Protein 1T4Y (pdb70)

Organism: Synechococcus elongatus (strain ATCC 33912 / PCC 7942 / FACHB-805) (NCBI:txid1140)

B-factor: mean 1.44, std 2.39, range [0.15, 13.63]

Foldseek 3Di:
DVVPDPDDDDDAWEKEKEAQPDVLSVVVVCLVCVVQVVVVPPHRHDYYYDHCVVPVPVCVVVVNPAPGWMWTVDDPHIDIGHDSCCSVVVNVVVCCRVCVDVVPD

Radius of gyration: 15.04 Å; Cα contacts (8 Å, |Δi|>4): 134; chains: 1; bounding box: 48×30×26 Å

CATH classification: 3.40.30.10

Nearest PDB structures (foldseek):
  1t4z-assembly1_A  TM=9.119E-01  e=1.328E-18  Synechococcus elongatus PCC 7942 = FACHB-805
  5n8y-assembly1_G  TM=8.466E-01  e=1.213E-06  Synechococcus elongatus
  5jyv-assembly1_B  TM=7.427E-01  e=7.117E-07  Thermosynechococcus vestitus BP-1
  6x61-assembly6_L  TM=7.264E-01  e=7.608E-07  Thermosynechococcus vestitus BP-1
  5jwr-assembly1_B  TM=8.060E-01  e=1.868E-05  Thermosynechococcus vestitus BP-1

Sequence (105 aa):
GSSLSPQALAQPLLLQLFVDTRPLSQHIVQRVKNILAAVEATVPISLQVINVADQPQLVEYYRLVVTPALVKIGPGSRQVLSGIDLTDQLANQLPQWLVQQEGIF

Structure (mmCIF, N/CA/C/O backbone):
data_1T4Y
#
_entry.id   1T4Y
#
loop_
_atom_site.group_PDB
_atom_site.id
_atom_site.type_symbol
_atom_site.label_atom_id
_atom_site.label_alt_id
_atom_site.label_comp_id
_atom_site.label_asym_id
_atom_site.label_entity_id
_atom_site.label_seq_id
_atom_site.pdbx_PDB_ins_code
_atom_site.Cartn_x
_atom_site.Cartn_y
_atom_site.Cartn_z
_atom_site.occupancy
_atom_site.B_iso_or_equiv
_atom_site.auth_seq_id
_atom_site.auth_comp_id
_atom_site.auth_asym_id
_atom_site.auth_atom_id
_atom_site.pdbx_PDB_model_num
ATOM 1 N N . GLY A 1 1 ? -32.650 9.517 -2.871 1.00 13.46 1 GLY A N 1
ATOM 2 C CA . GLY A 1 1 ? -32.047 9.124 -1.560 1.00 13.07 1 GLY A CA 1
ATOM 3 C C . GLY A 1 1 ? -30.847 10.023 -1.264 1.00 12.38 1 GLY A C 1
ATOM 4 O O . GLY A 1 1 ? -30.874 11.212 -1.589 1.00 12.28 1 GLY A O 1
ATOM 10 N N . SER A 1 2 ? -29.795 9.462 -0.646 1.00 12.09 2 SER A N 1
ATOM 11 C CA . SER A 1 2 ? -28.601 10.260 -0.330 1.00 11.64 2 SER A CA 1
ATOM 12 C C . SER A 1 2 ? -28.498 11.411 -1.325 1.00 10.84 2 SER A C 1
ATOM 13 O O . SER A 1 2 ? -29.190 11.407 -2.342 1.00 10.86 2 SER A O 1
ATOM 21 N N . SER A 1 3 ? -27.652 12.405 -1.041 1.00 10.34 3 SER A N 1
ATOM 22 C CA . SER A 1 3 ? -27.543 13.528 -1.964 1.00 9.73 3 SER A CA 1
ATOM 23 C C . SER A 1 3 ? -28.491 13.277 -3.130 1.00 9.13 3 SER A C 1
ATOM 24 O O . SER A 1 3 ? -28.335 13.832 -4.221 1.00 9.02 3 SER A O 1
ATOM 32 N N . LEU A 1 4 ? -29.452 12.392 -2.869 1.00 9.03 4 LEU A N 1
ATOM 33 C CA . LEU A 1 4 ? -30.434 11.978 -3.852 1.00 8.78 4 LEU A CA 1
ATOM 34 C C . LEU A 1 4 ? -29.894 10.734 -4.532 1.00 8.12 4 LEU A C 1
ATOM 35 O O . LEU A 1 4 ? -30.584 10.064 -5.301 1.00 8.38 4 LEU A O 1
ATOM 51 N N . SER A 1 5 ? -28.637 10.430 -4.193 1.00 7.49 5 SER A N 1
ATOM 52 C CA . SER A 1 5 ? -27.945 9.257 -4.716 1.00 7.01 5 SER A CA 1
ATOM 53 C C . SER A 1 5 ? -28.085 8.096 -3.728 1.00 6.45 5 SER A C 1
ATOM 54 O O . SER A 1 5 ? -27.892 8.264 -2.519 1.00 6.24 5 SER A O 1
ATOM 62 N N . PRO A 1 6 ? -28.445 6.944 -4.223 1.00 6.53 6 PRO A N 1
ATOM 63 C CA . PRO A 1 6 ? -28.677 5.716 -3.401 1.00 6.37 6 PRO A CA 1
ATOM 64 C C . PRO A 1 6 ? -27.409 4.998 -2.948 1.00 5.91 6 PRO A C 1
ATOM 65 O O . PRO A 1 6 ? -27.343 3.770 -3.030 1.00 5.98 6 PRO A O 1
ATOM 76 N N . GLN A 1 7 ? -26.413 5.717 -2.449 1.00 5.77 7 GLN A N 1
ATOM 77 C CA . GLN A 1 7 ? -25.220 5.016 -2.001 1.00 5.59 7 GLN A CA 1
ATOM 78 C C . GLN A 1 7 ? -23.964 5.862 -1.994 1.00 4.70 7 GLN A C 1
ATOM 79 O O . GLN A 1 7 ? -23.582 6.461 -3.002 1.00 4.85 7 GLN A O 1
ATOM 93 N N . ALA A 1 8 ? -23.271 5.813 -0.868 1.00 4.14 8 ALA A N 1
ATOM 94 C CA . ALA A 1 8 ? -21.995 6.477 -0.740 1.00 3.53 8 ALA A CA 1
ATOM 95 C C . ALA A 1 8 ? -20.962 5.476 -1.223 1.00 2.91 8 ALA A C 1
ATOM 96 O O . ALA A 1 8 ? -20.760 4.433 -0.595 1.00 2.85 8 ALA A O 1
ATOM 103 N N . LEU A 1 9 ? -20.359 5.746 -2.369 1.00 2.61 9 LEU A N 1
ATOM 104 C CA . LEU A 1 9 ? -19.417 4.794 -2.932 1.00 2.14 9 LEU A CA 1
ATOM 105 C C . LEU A 1 9 ? -18.197 4.669 -2.050 1.00 1.68 9 LEU A C 1
ATOM 106 O O . LEU A 1 9 ? -17.736 5.642 -1.454 1.00 1.71 9 LEU A O 1
ATOM 122 N N . ALA A 1 10 ? -17.686 3.454 -1.965 1.00 1.36 10 ALA A N 1
ATOM 123 C CA . ALA A 1 10 ? -16.526 3.193 -1.146 1.00 1.02 10 ALA A CA 1
ATOM 124 C C . ALA A 1 10 ? -15.361 4.039 -1.629 1.00 0.81 10 ALA A C 1
ATOM 125 O O . ALA A 1 10 ? -15.214 4.285 -2.826 1.00 0.97 10 ALA A O 1
ATOM 132 N N . GLN A 1 11 ? -14.540 4.488 -0.696 1.00 0.71 11 GLN A N 1
ATOM 133 C CA . GLN A 1 11 ? -13.403 5.313 -1.053 1.00 0.68 11 GLN A CA 1
ATOM 134 C C . GLN A 1 11 ? -12.297 4.433 -1.597 1.00 0.53 11 GLN A C 1
ATOM 135 O O . GLN A 1 11 ? -11.917 3.438 -0.979 1.00 0.51 11 GLN A O 1
ATOM 149 N N . PRO A 1 12 ? -11.787 4.768 -2.745 1.00 0.51 12 PRO A N 1
ATOM 150 C CA . PRO A 1 12 ? -10.716 3.985 -3.394 1.00 0.41 12 PRO A CA 1
ATOM 151 C C . PRO A 1 12 ? -9.693 3.507 -2.377 1.00 0.35 12 PRO A C 1
ATOM 152 O O . PRO A 1 12 ? -9.404 4.200 -1.402 1.00 0.38 12 PRO A O 1
ATOM 163 N N . LEU A 1 13 ? -9.156 2.315 -2.595 1.00 0.30 13 LEU A N 1
ATOM 164 C CA . LEU A 1 13 ? -8.182 1.769 -1.670 1.00 0.26 13 LEU A CA 1
ATOM 165 C C . LEU A 1 13 ? -6.951 2.662 -1.637 1.00 0.22 13 LEU A C 1
ATOM 166 O O . LEU A 1 13 ? -6.355 2.956 -2.674 1.00 0.22 13 LEU A O 1
ATOM 182 N N . LEU A 1 14 ? -6.585 3.107 -0.442 1.00 0.21 14 LEU A N 1
ATOM 183 C CA . LEU A 1 14 ? -5.439 3.979 -0.292 1.00 0.20 14 LEU A CA 1
ATOM 184 C C . LEU A 1 14 ? -4.178 3.155 -0.094 1.00 0.19 14 LEU A C 1
ATOM 185 O O . LEU A 1 14 ? -3.936 2.605 0.981 1.00 0.19 14 LEU A O 1
ATOM 201 N N . LEU A 1 15 ? -3.382 3.077 -1.149 1.00 0.18 15 LEU A N 1
ATOM 202 C CA . LEU A 1 15 ? -2.144 2.321 -1.110 1.00 0.18 15 LEU A CA 1
ATOM 203 C C . LEU A 1 15 ? -0.972 3.233 -1.445 1.00 0.17 15 LEU A C 1
ATOM 204 O O . LEU A 1 15 ? -1.076 4.094 -2.319 1.00 0.20 15 LEU A O 1
ATOM 220 N N . GLN A 1 16 ? 0.137 3.051 -0.740 1.00 0.17 16 GLN A N 1
ATOM 221 C CA . GLN A 1 16 ? 1.312 3.879 -0.973 1.00 0.19 16 GLN A CA 1
ATOM 222 C C . GLN A 1 16 ? 2.573 3.027 -1.012 1.00 0.17 16 GLN A C 1
ATOM 223 O O . GLN A 1 16 ? 2.563 1.864 -0.607 1.00 0.25 16 GLN A O 1
ATOM 237 N N . LEU A 1 17 ? 3.654 3.614 -1.511 1.00 0.16 17 LEU A N 1
ATOM 238 C CA . LEU A 1 17 ? 4.920 2.901 -1.612 1.00 0.15 17 LEU A CA 1
ATOM 239 C C . LEU A 1 17 ? 6.090 3.849 -1.370 1.00 0.15 17 LEU A C 1
ATOM 240 O O . LEU A 1 17 ? 6.214 4.880 -2.033 1.00 0.17 17 LEU A O 1
ATOM 256 N N . PHE A 1 18 ? 6.949 3.490 -0.422 1.00 0.16 18 PHE A N 1
ATOM 257 C CA . PHE A 1 18 ? 8.110 4.313 -0.106 1.00 0.19 18 PHE A CA 1
ATOM 258 C C . PHE A 1 18 ? 9.322 3.821 -0.888 1.00 0.17 18 PHE A C 1
ATOM 259 O O . PHE A 1 18 ? 9.718 2.662 -0.769 1.00 0.19 18 PHE A O 1
ATOM 276 N N . VAL A 1 19 ? 9.900 4.703 -1.695 1.00 0.16 19 VAL A N 1
ATOM 277 C CA . VAL A 1 19 ? 11.058 4.331 -2.498 1.00 0.16 19 VAL A CA 1
ATOM 278 C C . VAL A 1 19 ? 12.164 5.374 -2.381 1.00 0.19 19 VAL A C 1
ATOM 279 O O . VAL A 1 19 ? 11.927 6.507 -1.958 1.00 0.22 19 VAL A O 1
ATOM 292 N N . ASP A 1 20 ? 13.372 4.977 -2.769 1.00 0.22 20 ASP A N 1
ATOM 293 C CA . ASP A 1 20 ? 14.520 5.874 -2.720 1.00 0.26 20 ASP A CA 1
ATOM 294 C C . ASP A 1 20 ? 14.939 6.266 -4.134 1.00 0.24 20 ASP A C 1
ATOM 295 O O . ASP A 1 20 ? 16.105 6.570 -4.387 1.00 0.31 20 ASP A O 1
ATOM 304 N N . THR A 1 21 ? 13.977 6.254 -5.052 1.00 0.29 21 THR A N 1
ATOM 305 C CA . THR A 1 21 ? 14.248 6.607 -6.442 1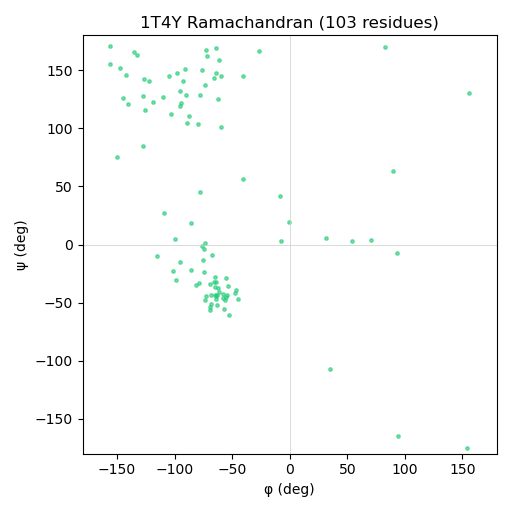.00 0.34 21 THR A CA 1
ATOM 306 C C . THR A 1 21 ? 15.077 5.523 -7.129 1.00 0.29 21 THR A C 1
ATOM 307 O O . THR A 1 21 ? 15.459 5.668 -8.291 1.00 0.34 21 THR A O 1
ATOM 318 N N . ARG A 1 22 ? 15.349 4.438 -6.410 1.00 0.24 22 ARG A N 1
ATOM 319 C CA . ARG A 1 22 ? 16.131 3.340 -6.970 1.00 0.26 22 ARG A CA 1
ATOM 320 C C . ARG A 1 22 ? 15.299 2.542 -7.972 1.00 0.25 22 ARG A C 1
ATOM 321 O O . ARG A 1 22 ? 14.124 2.258 -7.736 1.00 0.22 22 ARG A O 1
ATOM 342 N N . PRO A 1 23 ? 15.890 2.188 -9.082 1.00 0.29 23 PRO A N 1
ATOM 343 C CA . PRO A 1 23 ? 15.210 1.414 -10.157 1.00 0.30 23 PRO A CA 1
ATOM 344 C C . PRO A 1 23 ? 14.432 0.224 -9.604 1.00 0.25 23 PRO A C 1
ATOM 345 O O . PRO A 1 23 ? 13.334 -0.081 -10.068 1.00 0.23 23 PRO A O 1
ATOM 356 N N . LEU A 1 24 ? 15.008 -0.445 -8.611 1.00 0.26 24 LEU A N 1
ATOM 357 C CA . LEU A 1 24 ? 14.355 -1.599 -8.008 1.00 0.24 24 LEU A CA 1
ATOM 358 C C . LEU A 1 24 ? 12.954 -1.221 -7.538 1.00 0.19 24 LEU A C 1
ATOM 359 O O . LEU A 1 24 ? 11.996 -1.963 -7.752 1.00 0.19 24 LEU A O 1
ATOM 375 N N . SER A 1 25 ? 12.840 -0.051 -6.914 1.00 0.19 25 SER A N 1
ATOM 376 C CA . SER A 1 25 ? 11.547 0.424 -6.439 1.00 0.20 25 SER A CA 1
ATOM 377 C C . SER A 1 25 ? 10.631 0.640 -7.634 1.00 0.19 25 SER A C 1
ATOM 378 O O . SER A 1 25 ? 9.487 0.185 -7.645 1.00 0.20 25 SER A O 1
ATOM 386 N N . GLN A 1 26 ? 11.159 1.305 -8.658 1.00 0.20 26 GLN A N 1
ATOM 387 C CA . GLN A 1 26 ? 10.394 1.534 -9.873 1.00 0.22 26 GLN A CA 1
ATOM 388 C C . GLN A 1 26 ? 10.117 0.185 -10.514 1.00 0.21 26 GLN A C 1
ATOM 389 O O . GLN A 1 26 ? 9.115 -0.010 -11.202 1.00 0.22 26 GLN A O 1
ATOM 403 N N . HIS A 1 27 ? 11.022 -0.748 -10.243 1.00 0.19 27 HIS A N 1
ATOM 404 C CA . HIS A 1 27 ? 10.910 -2.108 -10.743 1.00 0.19 27 HIS A CA 1
ATOM 405 C C . HIS A 1 27 ? 9.744 -2.793 -10.041 1.00 0.17 27 HIS A C 1
ATOM 406 O O . HIS A 1 27 ? 8.804 -3.281 -10.675 1.00 0.17 27 HIS A O 1
ATOM 420 N N . ILE A 1 28 ? 9.814 -2.798 -8.715 1.00 0.17 28 ILE A N 1
ATOM 421 C CA . ILE A 1 28 ? 8.770 -3.393 -7.900 1.00 0.18 28 ILE A CA 1
ATOM 422 C C . ILE A 1 28 ? 7.465 -2.632 -8.101 1.00 0.18 28 ILE A C 1
ATOM 423 O O . ILE A 1 28 ? 6.380 -3.209 -8.038 1.00 0.19 28 ILE A O 1
ATOM 439 N N . VAL A 1 29 ? 7.583 -1.331 -8.355 1.00 0.18 29 VAL A N 1
ATOM 440 C CA . VAL A 1 29 ? 6.407 -0.500 -8.579 1.00 0.20 29 VAL A CA 1
ATOM 441 C C . VAL A 1 29 ? 5.583 -1.078 -9.719 1.00 0.21 29 VAL A C 1
ATOM 442 O O . VAL A 1 29 ? 4.368 -1.239 -9.603 1.00 0.23 29 VAL A O 1
ATOM 455 N N . GLN A 1 30 ? 6.258 -1.411 -10.813 1.00 0.20 30 GLN A N 1
ATOM 456 C CA . GLN A 1 30 ? 5.580 -1.997 -11.960 1.00 0.22 30 GLN A CA 1
ATOM 457 C C . GLN A 1 30 ? 4.884 -3.272 -11.525 1.00 0.21 30 GLN A C 1
ATOM 458 O O . GLN A 1 30 ? 3.742 -3.535 -11.902 1.00 0.24 30 GLN A O 1
ATOM 472 N N . ARG A 1 31 ? 5.581 -4.054 -10.708 1.00 0.20 31 ARG A N 1
ATOM 473 C CA . ARG A 1 31 ? 5.017 -5.297 -10.201 1.00 0.21 31 ARG A CA 1
ATOM 474 C C . ARG A 1 31 ? 3.792 -4.988 -9.350 1.00 0.22 31 ARG A C 1
ATOM 475 O O . ARG A 1 31 ? 2.757 -5.643 -9.469 1.00 0.24 31 ARG A O 1
ATOM 496 N N . VAL A 1 32 ? 3.918 -3.972 -8.503 1.00 0.21 32 VAL A N 1
ATOM 497 C CA . VAL A 1 32 ? 2.815 -3.563 -7.646 1.00 0.22 32 VAL A CA 1
ATOM 498 C C . VAL A 1 32 ? 1.652 -3.076 -8.503 1.00 0.23 32 VAL A C 1
ATOM 499 O O . VAL A 1 32 ? 0.517 -3.529 -8.348 1.00 0.26 32 VAL A O 1
ATOM 512 N N . LYS A 1 33 ? 1.950 -2.155 -9.413 1.00 0.23 33 LYS A N 1
ATOM 513 C CA . LYS A 1 33 ? 0.938 -1.610 -10.305 1.00 0.26 33 LYS A CA 1
ATOM 514 C C . LYS A 1 33 ? 0.343 -2.708 -11.182 1.00 0.26 33 LYS A C 1
ATOM 515 O O . LYS A 1 33 ? -0.865 -2.741 -11.421 1.00 0.28 33 LYS A O 1
ATOM 534 N N . ASN A 1 34 ? 1.204 -3.597 -11.668 1.00 0.25 34 ASN A N 1
ATOM 535 C CA . ASN A 1 34 ? 0.767 -4.687 -12.529 1.00 0.27 34 ASN A CA 1
ATOM 536 C C . ASN A 1 34 ? -0.167 -5.637 -11.785 1.00 0.27 34 ASN A C 1
ATOM 537 O O . ASN A 1 34 ? -1.198 -6.050 -12.316 1.00 0.28 34 ASN A O 1
ATOM 548 N N . ILE A 1 35 ? 0.203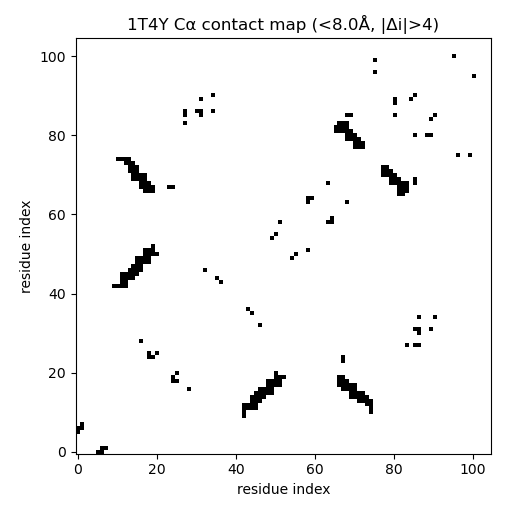 -5.984 -10.559 1.00 0.26 35 ILE A N 1
ATOM 549 C CA . ILE A 1 35 ? -0.607 -6.893 -9.755 1.00 0.27 35 ILE A CA 1
ATOM 550 C C . ILE A 1 35 ? -1.924 -6.238 -9.357 1.00 0.26 35 ILE A C 1
ATOM 551 O O . ILE A 1 35 ? -2.996 -6.813 -9.547 1.00 0.26 35 ILE A O 1
ATOM 567 N N . LEU A 1 36 ? -1.838 -5.033 -8.802 1.00 0.26 36 LEU A N 1
ATOM 568 C CA . LEU A 1 36 ? -3.036 -4.317 -8.383 1.00 0.27 36 LEU A CA 1
ATOM 569 C C . LEU A 1 36 ? -3.973 -4.133 -9.567 1.00 0.28 36 LEU A C 1
ATOM 570 O O . LEU A 1 36 ? -5.175 -4.382 -9.468 1.00 0.30 36 LEU A O 1
ATOM 586 N N . ALA A 1 37 ? -3.411 -3.711 -10.693 1.00 0.30 37 ALA A N 1
ATOM 587 C CA . ALA A 1 37 ? -4.201 -3.513 -11.897 1.00 0.35 37 ALA A CA 1
ATOM 588 C C . ALA A 1 37 ? -4.692 -4.856 -12.414 1.00 0.36 37 ALA A C 1
ATOM 589 O O . ALA A 1 37 ? -5.507 -4.919 -13.335 1.00 0.43 37 ALA A O 1
ATOM 596 N N . ALA A 1 38 ? -4.185 -5.931 -11.818 1.00 0.32 38 ALA A N 1
ATOM 597 C CA . ALA A 1 38 ? -4.578 -7.268 -12.236 1.00 0.36 38 ALA A CA 1
ATOM 598 C C . ALA A 1 38 ? -5.852 -7.707 -11.519 1.00 0.36 38 ALA A C 1
ATOM 599 O O . ALA A 1 38 ? -6.564 -8.593 -11.990 1.00 0.56 38 ALA A O 1
ATOM 606 N N . VAL A 1 39 ? -6.134 -7.081 -10.380 1.00 0.44 39 VAL A N 1
ATOM 607 C CA . VAL A 1 39 ? -7.327 -7.422 -9.612 1.00 0.51 39 VAL A CA 1
ATOM 608 C C . VAL A 1 39 ? -8.485 -6.490 -9.958 1.00 0.47 39 VAL A C 1
ATOM 609 O O . VAL A 1 39 ? -9.637 -6.771 -9.629 1.00 0.60 39 VAL A O 1
ATOM 622 N N . GLU A 1 40 ? -8.175 -5.383 -10.622 1.00 0.64 40 GLU A N 1
ATOM 623 C CA . GLU A 1 40 ? -9.204 -4.421 -11.000 1.00 0.94 40 GLU A CA 1
ATOM 624 C C . GLU A 1 40 ? -10.290 -4.355 -9.930 1.00 0.73 40 GLU A C 1
ATOM 625 O O . GLU A 1 40 ? -10.075 -3.812 -8.846 1.00 0.83 40 GLU A O 1
ATOM 637 N N . ALA A 1 41 ? -11.456 -4.916 -10.240 1.00 0.66 41 ALA A N 1
ATOM 638 C CA . ALA A 1 41 ? -12.568 -4.919 -9.295 1.00 0.53 41 ALA A CA 1
ATOM 639 C C . ALA A 1 41 ? -13.331 -3.600 -9.357 1.00 0.55 41 ALA A C 1
ATOM 640 O O . ALA A 1 41 ? -12.884 -2.641 -9.985 1.00 0.87 41 ALA A O 1
ATOM 647 N N . THR A 1 42 ? -14.487 -3.559 -8.699 1.00 0.50 42 THR A N 1
ATOM 648 C CA . THR A 1 42 ? -15.304 -2.351 -8.685 1.00 0.56 42 THR A CA 1
ATOM 649 C C . THR A 1 42 ? -14.712 -1.319 -7.732 1.00 0.54 42 THR A C 1
ATOM 650 O O . THR A 1 42 ? -15.239 -0.216 -7.588 1.00 0.64 42 THR A O 1
ATOM 661 N N . VAL A 1 43 ? -13.614 -1.687 -7.081 1.00 0.44 43 VAL A N 1
ATOM 662 C CA . VAL A 1 43 ? -12.956 -0.797 -6.144 1.00 0.44 43 VAL A CA 1
ATOM 663 C C . VAL A 1 43 ? -11.475 -0.663 -6.485 1.00 0.38 43 VAL A C 1
ATOM 664 O O . VAL A 1 43 ? -10.632 -1.363 -5.924 1.00 0.41 43 VAL A O 1
ATOM 677 N N . PRO A 1 44 ? -11.153 0.219 -7.391 1.00 0.37 44 PRO A N 1
ATOM 678 C CA . PRO A 1 44 ? -9.747 0.448 -7.815 1.00 0.37 44 PRO A CA 1
ATOM 679 C C . PRO A 1 44 ? -8.890 0.994 -6.677 1.00 0.31 44 PRO A C 1
ATOM 680 O O . PRO A 1 44 ? -9.379 1.720 -5.811 1.00 0.31 44 PRO A O 1
ATOM 691 N N . ILE A 1 45 ? -7.610 0.636 -6.683 1.00 0.28 45 ILE A N 1
ATOM 692 C CA . ILE A 1 45 ? -6.693 1.092 -5.644 1.00 0.24 45 ILE A CA 1
ATOM 693 C C . ILE A 1 45 ? -5.887 2.294 -6.125 1.00 0.26 45 ILE A C 1
ATOM 694 O O . ILE A 1 45 ? -5.567 2.408 -7.308 1.00 0.30 45 ILE A O 1
ATOM 710 N N . SER A 1 46 ? -5.555 3.182 -5.195 1.00 0.27 46 SER A N 1
ATOM 711 C CA . SER A 1 46 ? -4.774 4.366 -5.527 1.00 0.31 46 SER A CA 1
ATOM 712 C C . SER A 1 46 ? -3.331 4.182 -5.073 1.00 0.29 46 SER A C 1
ATOM 713 O O . SER A 1 46 ? -3.049 4.125 -3.876 1.00 0.31 46 SER A O 1
ATOM 721 N N . LEU A 1 47 ? -2.421 4.078 -6.035 1.00 0.30 47 LEU A N 1
ATOM 722 C CA . LEU A 1 47 ? -1.011 3.886 -5.717 1.00 0.29 47 LEU A CA 1
ATOM 723 C C . LEU A 1 47 ? -0.275 5.220 -5.702 1.00 0.30 47 LEU A C 1
ATOM 724 O O . LEU A 1 47 ? -0.210 5.918 -6.713 1.00 0.36 47 LEU A O 1
ATOM 740 N N . GLN A 1 48 ? 0.281 5.563 -4.547 1.00 0.27 48 GLN A N 1
ATOM 741 C CA . GLN A 1 48 ? 1.015 6.809 -4.401 1.00 0.30 48 GLN A CA 1
ATOM 742 C C . GLN A 1 48 ? 2.398 6.533 -3.823 1.00 0.28 48 GLN A C 1
ATOM 743 O O . GLN A 1 48 ? 2.529 5.866 -2.797 1.00 0.33 48 GLN A O 1
ATOM 757 N N . VAL A 1 49 ? 3.429 7.037 -4.493 1.00 0.24 49 VAL A N 1
ATOM 758 C CA . VAL A 1 49 ? 4.796 6.821 -4.035 1.00 0.21 49 VAL A CA 1
ATOM 759 C C . VAL A 1 49 ? 5.266 7.961 -3.146 1.00 0.21 49 VAL A C 1
ATOM 760 O O . VAL A 1 49 ? 4.980 9.130 -3.406 1.00 0.25 49 VAL A O 1
ATOM 773 N N . ILE A 1 50 ? 6.007 7.607 -2.106 1.00 0.21 50 ILE A N 1
ATOM 774 C CA . ILE A 1 50 ? 6.542 8.595 -1.186 1.00 0.24 50 ILE A CA 1
ATOM 775 C C . ILE A 1 50 ? 8.062 8.524 -1.202 1.00 0.21 50 ILE A C 1
ATOM 776 O O . ILE A 1 50 ? 8.645 7.471 -0.944 1.00 0.21 50 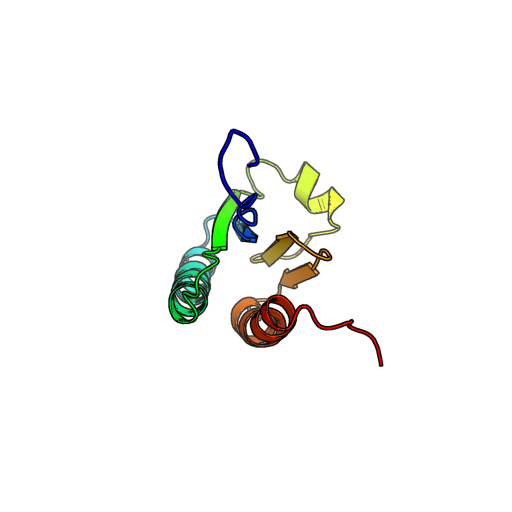ILE A O 1
ATOM 792 N N . ASN A 1 51 ? 8.701 9.641 -1.520 1.00 0.21 51 ASN A N 1
ATOM 793 C CA . ASN A 1 51 ? 10.154 9.676 -1.582 1.00 0.21 51 ASN A CA 1
ATOM 794 C C . ASN A 1 51 ? 10.741 9.808 -0.181 1.00 0.22 51 ASN A C 1
ATOM 795 O O . ASN A 1 51 ? 10.718 10.885 0.414 1.00 0.28 51 ASN A O 1
ATOM 806 N N . VAL A 1 52 ? 11.262 8.702 0.342 1.00 0.20 52 VAL A N 1
ATOM 807 C CA . VAL A 1 52 ? 11.848 8.702 1.678 1.00 0.24 52 VAL A CA 1
ATOM 808 C C . VAL A 1 52 ? 12.933 9.768 1.796 1.00 0.31 52 VAL A C 1
ATOM 809 O O . VAL A 1 52 ? 13.176 10.301 2.878 1.00 0.38 52 VAL A O 1
ATOM 822 N N . ALA A 1 53 ? 13.581 10.074 0.678 1.00 0.36 53 ALA A N 1
ATOM 823 C CA . ALA A 1 53 ? 14.636 11.078 0.672 1.00 0.47 53 ALA A CA 1
ATOM 824 C C . ALA A 1 53 ? 14.037 12.475 0.758 1.00 0.51 53 ALA A C 1
ATOM 825 O O . ALA A 1 53 ? 14.746 13.451 1.004 1.00 0.62 53 ALA A O 1
ATOM 832 N N . ASP A 1 54 ? 12.729 12.564 0.547 1.00 0.50 54 ASP A N 1
ATOM 833 C CA . ASP A 1 54 ? 12.050 13.849 0.597 1.00 0.60 54 ASP A CA 1
ATOM 834 C C . ASP A 1 54 ? 11.364 14.054 1.945 1.00 0.55 54 ASP A C 1
ATOM 835 O O . ASP A 1 54 ? 11.221 15.185 2.411 1.00 0.61 54 ASP A O 1
ATOM 844 N N . GLN A 1 55 ? 10.935 12.959 2.565 1.00 0.50 55 GLN A N 1
ATOM 845 C CA . GLN A 1 55 ? 10.259 13.047 3.854 1.00 0.48 55 GLN A CA 1
ATOM 846 C C . GLN A 1 55 ? 10.513 11.799 4.694 1.00 0.41 55 GLN A C 1
ATOM 847 O O . GLN A 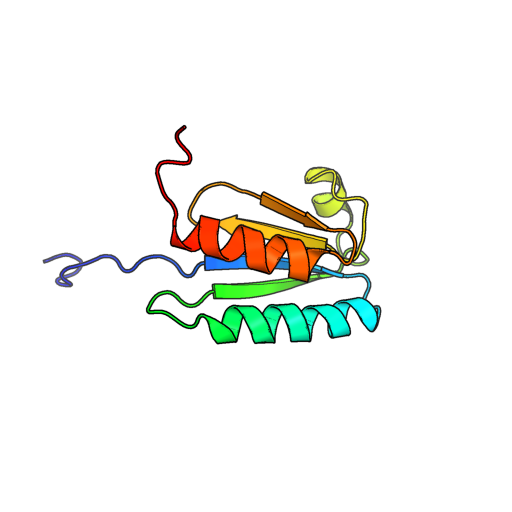1 55 ? 9.641 10.942 4.838 1.00 0.47 55 GLN A O 1
ATOM 861 N N . PRO A 1 56 ? 11.687 11.695 5.252 1.00 0.33 56 PRO A N 1
ATOM 862 C CA . PRO A 1 56 ? 12.085 10.547 6.111 1.00 0.32 56 PRO A CA 1
ATOM 863 C C . PRO A 1 56 ? 11.439 10.616 7.489 1.00 0.35 56 PRO A C 1
ATOM 864 O O . PRO A 1 56 ? 11.614 9.723 8.320 1.00 0.37 56 PRO A O 1
ATOM 875 N N . GLN A 1 57 ? 10.709 11.695 7.727 1.00 0.37 57 GLN A N 1
ATOM 876 C CA . GLN A 1 57 ? 10.054 11.900 9.013 1.00 0.43 57 GLN A CA 1
ATOM 877 C C . GLN A 1 57 ? 8.859 10.965 9.177 1.00 0.42 57 GLN A C 1
ATOM 878 O O . GLN A 1 57 ? 8.688 10.356 10.234 1.00 0.43 57 GLN A O 1
ATOM 892 N N . LEU A 1 58 ? 8.039 10.837 8.138 1.00 0.41 58 LEU A N 1
ATOM 893 C CA . LEU A 1 58 ? 6.887 9.956 8.215 1.00 0.41 58 LEU A CA 1
ATOM 894 C C . LEU A 1 58 ? 7.342 8.504 8.129 1.00 0.36 58 LEU A C 1
ATOM 895 O O . LEU A 1 58 ? 6.661 7.598 8.610 1.00 0.39 58 LEU A O 1
ATOM 911 N N . VAL A 1 59 ? 8.514 8.294 7.529 1.00 0.31 59 VAL A N 1
ATOM 912 C CA . VAL A 1 59 ? 9.068 6.951 7.404 1.00 0.28 59 VAL A CA 1
ATOM 913 C C . VAL A 1 59 ? 9.393 6.410 8.788 1.00 0.30 59 VAL A C 1
ATOM 914 O O . VAL A 1 59 ? 9.090 5.259 9.105 1.00 0.34 59 VAL A O 1
ATOM 927 N N . GLU A 1 60 ? 9.992 7.260 9.617 1.00 0.31 60 GLU A N 1
ATOM 928 C CA . GLU A 1 60 ? 10.331 6.867 10.976 1.00 0.38 60 GLU A CA 1
ATOM 929 C C . GLU A 1 60 ? 9.051 6.702 11.785 1.00 0.44 60 GLU A C 1
ATOM 930 O O . GLU A 1 60 ? 8.959 5.836 12.654 1.00 0.51 60 GLU A O 1
ATOM 942 N N . TYR A 1 61 ? 8.057 7.532 11.474 1.00 0.45 61 TYR A N 1
ATOM 943 C CA . TYR A 1 61 ? 6.775 7.459 12.161 1.00 0.55 61 TYR A CA 1
ATOM 944 C C . TYR A 1 61 ? 6.220 6.047 12.047 1.00 0.60 61 TYR A C 1
ATOM 945 O O . TYR A 1 61 ? 5.769 5.460 13.030 1.00 0.71 61 TYR A O 1
ATOM 963 N N . TYR A 1 62 ? 6.285 5.501 10.838 1.00 0.55 62 TYR A N 1
ATOM 964 C CA . TYR A 1 62 ? 5.819 4.150 10.589 1.00 0.61 62 TYR A CA 1
ATOM 965 C C . TYR A 1 62 ? 6.936 3.169 10.905 1.00 0.63 62 TYR A C 1
ATOM 966 O O . TYR A 1 62 ? 6.923 2.027 10.446 1.00 0.67 62 TYR A O 1
ATOM 984 N N . ARG A 1 63 ? 7.919 3.631 11.672 1.00 0.63 63 ARG A N 1
ATOM 985 C CA . ARG A 1 63 ? 9.050 2.789 12.012 1.00 0.69 63 ARG A CA 1
ATOM 986 C C . ARG A 1 63 ? 9.661 2.257 10.727 1.00 0.62 63 ARG A C 1
ATOM 987 O O . ARG A 1 63 ? 10.606 1.467 10.739 1.00 0.66 63 ARG A O 1
ATOM 1008 N N . LEU A 1 64 ? 9.097 2.717 9.616 1.00 0.52 64 LEU A N 1
ATOM 1009 C CA . LEU A 1 64 ? 9.551 2.323 8.292 1.00 0.45 64 LEU A CA 1
ATOM 1010 C C . LEU A 1 64 ? 11.012 2.714 8.091 1.00 0.49 64 LEU A C 1
ATOM 1011 O O . LEU A 1 64 ? 11.321 3.876 7.827 1.00 0.85 64 LEU A O 1
ATOM 1027 N N . VAL A 1 65 ? 11.908 1.743 8.227 1.00 0.36 65 VAL A N 1
ATOM 1028 C CA . VAL A 1 65 ? 13.333 2.010 8.067 1.00 0.38 65 VAL A CA 1
ATOM 1029 C C . VAL A 1 65 ? 13.908 1.263 6.865 1.00 0.32 65 VAL A C 1
ATOM 1030 O O . VAL A 1 65 ? 15.053 1.494 6.478 1.00 0.37 65 VAL A O 1
ATOM 1043 N N . VAL A 1 66 ? 13.123 0.359 6.283 1.00 0.26 66 VAL A N 1
ATOM 1044 C CA . VAL A 1 66 ? 13.597 -0.410 5.142 1.00 0.23 66 VAL A CA 1
ATOM 1045 C C . VAL A 1 66 ? 12.972 0.077 3.838 1.00 0.19 66 VAL A C 1
ATOM 1046 O O . VAL A 1 66 ? 11.809 0.480 3.803 1.00 0.20 66 VAL A O 1
ATOM 1059 N N . THR A 1 67 ? 13.756 0.018 2.766 1.00 0.19 67 THR A N 1
ATOM 1060 C CA . THR A 1 67 ? 13.283 0.436 1.452 1.00 0.17 67 THR A CA 1
ATOM 1061 C C . THR A 1 67 ? 13.840 -0.496 0.379 1.00 0.20 67 THR A C 1
ATOM 1062 O O . THR A 1 67 ? 14.955 -1.002 0.500 1.00 0.24 67 THR A O 1
ATOM 1073 N N . PRO A 1 68 ? 13.078 -0.740 -0.650 1.00 0.21 68 PRO A N 1
ATOM 1074 C CA . PRO A 1 68 ? 11.729 -0.138 -0.812 1.00 0.18 68 PRO A CA 1
ATOM 1075 C C . PRO A 1 68 ? 10.714 -0.755 0.141 1.00 0.17 68 PRO A C 1
ATOM 1076 O O . PRO A 1 68 ? 10.971 -1.790 0.756 1.00 0.18 68 PRO A O 1
ATOM 1087 N N . ALA A 1 69 ? 9.558 -0.113 0.256 1.00 0.18 69 ALA A N 1
ATOM 1088 C CA . ALA A 1 69 ? 8.510 -0.608 1.134 1.00 0.18 69 ALA A CA 1
ATOM 1089 C C . ALA A 1 69 ? 7.143 -0.106 0.676 1.00 0.19 69 ALA A C 1
ATOM 1090 O O . ALA A 1 69 ? 7.037 0.934 0.026 1.00 0.25 69 ALA A O 1
ATOM 1097 N N . LEU A 1 70 ? 6.103 -0.847 1.033 1.00 0.18 70 LEU A N 1
ATOM 1098 C CA . LEU A 1 70 ? 4.740 -0.475 0.675 1.00 0.18 70 LEU A CA 1
ATOM 1099 C C . LEU A 1 70 ? 3.879 -0.451 1.932 1.00 0.19 70 LEU A C 1
ATOM 1100 O O . LEU A 1 70 ? 4.062 -1.273 2.829 1.00 0.23 70 LEU A O 1
ATOM 1116 N N . VAL A 1 71 ? 2.955 0.501 2.009 1.00 0.18 71 VAL A N 1
ATOM 1117 C CA . VAL A 1 71 ? 2.106 0.608 3.188 1.00 0.21 71 VAL A CA 1
ATOM 1118 C C . VAL A 1 71 ? 0.669 0.964 2.823 1.00 0.20 71 VAL A C 1
ATOM 1119 O O . VAL A 1 71 ? 0.405 2.009 2.228 1.00 0.20 71 VAL A O 1
ATOM 1132 N N . LYS A 1 72 ? -0.258 0.094 3.212 1.00 0.21 72 LYS A N 1
ATOM 1133 C CA . LYS A 1 72 ? -1.673 0.326 2.956 1.00 0.21 72 LYS A CA 1
ATOM 1134 C C . LYS A 1 72 ? -2.277 1.090 4.129 1.00 0.22 72 LYS A C 1
ATOM 1135 O O . LYS A 1 72 ? -2.096 0.708 5.284 1.00 0.25 72 LYS A O 1
ATOM 1154 N N . ILE A 1 73 ? -2.973 2.180 3.833 1.00 0.23 73 ILE A N 1
ATOM 1155 C CA . ILE A 1 73 ? -3.568 2.991 4.890 1.00 0.26 73 ILE A CA 1
ATOM 1156 C C . ILE A 1 73 ? -5.060 2.711 5.033 1.00 0.30 73 ILE A C 1
ATOM 1157 O O . ILE A 1 73 ? -5.641 2.951 6.091 1.00 0.34 73 ILE A O 1
ATOM 1173 N N . GLY A 1 74 ? -5.679 2.201 3.975 1.00 0.30 74 GLY A N 1
ATOM 1174 C CA . GLY A 1 74 ? -7.104 1.899 4.029 1.00 0.35 74 GLY A CA 1
ATOM 1175 C C . GLY A 1 74 ? -7.745 1.954 2.647 1.00 0.37 74 GLY A C 1
ATOM 1176 O O . GLY A 1 74 ? -7.066 2.122 1.634 1.00 0.37 74 GLY A O 1
ATOM 1180 N N . PRO A 1 75 ? -9.040 1.804 2.605 1.00 0.46 75 PRO A N 1
ATOM 1181 C CA . PRO A 1 75 ? -9.850 1.603 3.835 1.00 0.52 75 PRO A CA 1
ATOM 1182 C C . PRO A 1 75 ? -9.499 0.293 4.537 1.00 0.55 75 PRO A C 1
ATOM 1183 O O . PRO A 1 75 ? -8.782 -0.544 3.987 1.00 1.16 75 PRO A O 1
ATOM 1194 N N . GLY A 1 76 ? -10.000 0.129 5.756 1.00 0.73 76 GLY A N 1
ATOM 1195 C CA . GLY A 1 76 ? -9.723 -1.077 6.528 1.00 0.73 76 GLY A CA 1
ATOM 1196 C C . GLY A 1 76 ? -8.523 -0.864 7.444 1.00 0.63 76 GLY A C 1
ATOM 1197 O O . GLY A 1 76 ? -8.103 0.270 7.675 1.00 0.64 76 GLY A O 1
ATOM 1201 N N . SER A 1 77 ? -7.972 -1.957 7.963 1.00 0.60 77 SER A N 1
ATOM 1202 C CA . SER A 1 77 ? -6.818 -1.866 8.851 1.00 0.53 77 SER A CA 1
ATOM 1203 C C . SER A 1 77 ? -5.566 -1.476 8.076 1.00 0.43 77 SER A C 1
ATOM 1204 O O . SER A 1 77 ? -5.514 -1.598 6.852 1.00 0.46 77 SER A O 1
ATOM 1212 N N . ARG A 1 78 ? -4.558 -1.008 8.802 1.00 0.38 78 ARG A N 1
ATOM 1213 C CA . ARG A 1 78 ? -3.302 -0.602 8.182 1.00 0.31 78 ARG A CA 1
ATOM 1214 C C . ARG A 1 78 ? -2.325 -1.772 8.140 1.00 0.29 78 ARG A C 1
ATOM 1215 O O . ARG A 1 78 ? -2.364 -2.657 8.994 1.00 0.36 78 ARG A O 1
ATOM 1236 N N . GLN A 1 79 ? -1.448 -1.768 7.143 1.00 0.26 79 GLN A N 1
ATOM 1237 C CA . GLN A 1 79 ? -0.462 -2.831 7.001 1.00 0.28 79 GLN A CA 1
ATOM 1238 C C . GLN A 1 79 ? 0.821 -2.280 6.388 1.00 0.25 79 GLN A C 1
ATOM 1239 O O . GLN A 1 79 ? 0.790 -1.296 5.648 1.00 0.26 79 GLN A O 1
ATOM 1253 N N . VAL A 1 80 ? 1.947 -2.910 6.704 1.00 0.26 80 VAL A N 1
ATOM 1254 C CA . VAL A 1 80 ? 3.230 -2.458 6.179 1.00 0.25 80 VAL A CA 1
ATOM 1255 C C . VAL A 1 80 ? 3.967 -3.593 5.478 1.00 0.24 80 VAL A C 1
ATOM 1256 O O . VAL A 1 80 ? 4.360 -4.577 6.105 1.00 0.26 80 VAL A O 1
ATOM 1269 N N . LEU A 1 81 ? 4.161 -3.439 4.173 1.00 0.22 81 LEU A N 1
ATOM 1270 C CA . LEU A 1 81 ? 4.865 -4.443 3.385 1.00 0.21 81 LEU A CA 1
ATOM 1271 C C . LEU A 1 81 ? 6.220 -3.903 2.950 1.00 0.21 81 LEU A C 1
ATOM 1272 O O . LEU A 1 81 ? 6.302 -2.826 2.368 1.00 0.23 81 LEU A O 1
ATOM 1288 N N . SER A 1 82 ? 7.281 -4.645 3.231 1.00 0.20 82 SER A N 1
ATOM 1289 C CA . SER A 1 82 ? 8.614 -4.199 2.849 1.00 0.21 82 SER A CA 1
ATOM 1290 C C . SER A 1 82 ? 9.566 -5.375 2.713 1.00 0.21 82 SER A C 1
ATOM 1291 O O . SER A 1 82 ? 9.241 -6.505 3.078 1.00 0.23 82 SER A O 1
ATOM 1299 N N . GLY A 1 83 ? 10.748 -5.091 2.189 1.00 0.20 83 GLY A N 1
ATOM 1300 C CA . GLY A 1 83 ? 11.761 -6.122 2.006 1.00 0.22 83 GLY A CA 1
ATOM 1301 C C . GLY A 1 83 ? 11.622 -6.791 0.642 1.00 0.21 83 GLY A C 1
ATOM 1302 O O . GLY A 1 83 ? 11.358 -7.990 0.549 1.00 0.24 83 GLY A O 1
ATOM 1306 N N . ILE A 1 84 ? 11.806 -6.006 -0.410 1.00 0.23 84 ILE A N 1
ATOM 1307 C CA . ILE A 1 84 ? 11.707 -6.519 -1.773 1.00 0.27 84 ILE A CA 1
ATOM 1308 C C . ILE A 1 84 ? 10.689 -7.654 -1.866 1.00 0.26 84 ILE A C 1
ATOM 1309 O O . ILE A 1 8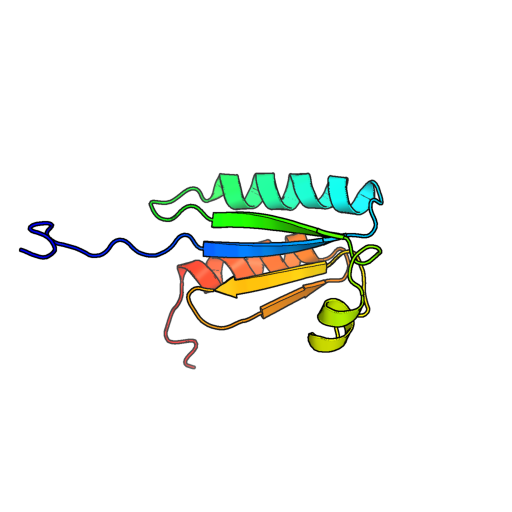4 ? 10.542 -8.281 -2.915 1.00 0.30 84 ILE A O 1
ATOM 1325 N N . ASP A 1 85 ? 9.986 -7.914 -0.769 1.00 0.23 85 ASP A N 1
ATOM 1326 C CA . ASP A 1 85 ? 8.984 -8.977 -0.753 1.00 0.25 85 ASP A CA 1
ATOM 1327 C C . ASP A 1 85 ? 7.586 -8.393 -0.933 1.00 0.24 85 ASP A C 1
ATOM 1328 O O . ASP A 1 85 ? 6.587 -9.108 -0.861 1.00 0.26 85 ASP A O 1
ATOM 1337 N N . LEU A 1 86 ? 7.530 -7.087 -1.163 1.00 0.23 86 LEU A N 1
ATOM 1338 C CA . LEU A 1 86 ? 6.261 -6.396 -1.350 1.00 0.24 86 LEU A CA 1
ATOM 1339 C C . LEU A 1 86 ? 5.329 -7.173 -2.277 1.00 0.25 86 LEU A C 1
ATOM 1340 O O . LEU A 1 86 ? 4.144 -7.330 -1.984 1.00 0.24 86 LEU A O 1
ATOM 1356 N N . THR A 1 87 ? 5.861 -7.640 -3.402 1.00 0.27 87 THR A N 1
ATOM 1357 C CA . THR A 1 87 ? 5.049 -8.377 -4.366 1.00 0.30 87 THR A CA 1
ATOM 1358 C C . THR A 1 87 ? 4.552 -9.691 -3.778 1.00 0.27 87 THR A C 1
ATOM 1359 O O . THR A 1 87 ? 3.429 -10.114 -4.052 1.00 0.28 87 THR A O 1
ATOM 1370 N N . ASP A 1 88 ? 5.379 -10.330 -2.963 1.00 0.26 88 ASP A N 1
ATOM 1371 C CA . ASP A 1 88 ? 4.986 -11.584 -2.346 1.00 0.26 88 ASP A CA 1
ATOM 1372 C C . A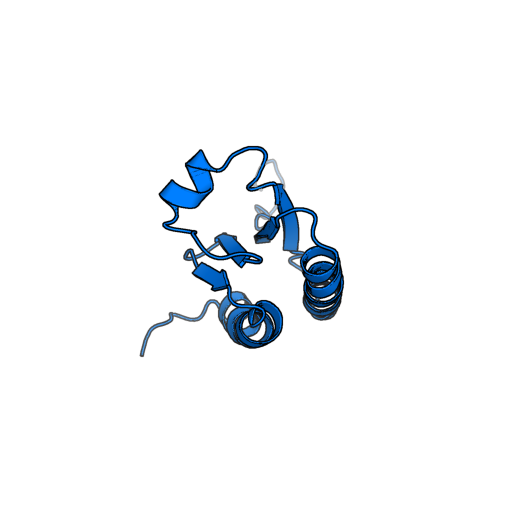SP A 1 88 ? 3.975 -11.305 -1.244 1.00 0.23 88 ASP A C 1
ATOM 1373 O O . ASP A 1 88 ? 2.923 -11.941 -1.170 1.00 0.25 88 ASP A O 1
ATOM 1382 N N . GLN A 1 89 ? 4.297 -10.331 -0.401 1.00 0.21 89 GLN A N 1
ATOM 1383 C CA . GLN A 1 89 ? 3.408 -9.949 0.684 1.00 0.22 89 GLN A CA 1
ATOM 1384 C C . GLN A 1 89 ? 2.149 -9.293 0.125 1.00 0.21 89 GLN A C 1
ATOM 1385 O O . GLN A 1 89 ? 1.038 -9.584 0.569 1.00 0.23 89 GLN A O 1
ATOM 1399 N N . LEU A 1 90 ? 2.329 -8.405 -0.853 1.00 0.22 90 LEU A N 1
ATOM 1400 C CA . LEU A 1 90 ? 1.196 -7.718 -1.461 1.00 0.24 90 LEU A CA 1
ATOM 1401 C C . LEU A 1 90 ? 0.199 -8.724 -2.025 1.00 0.24 90 LEU A C 1
ATOM 1402 O O . LEU A 1 90 ? -0.981 -8.702 -1.678 1.00 0.25 90 LEU A O 1
ATOM 1418 N N . ALA A 1 91 ? 0.680 -9.603 -2.896 1.00 0.25 91 ALA A N 1
ATOM 1419 C CA . ALA A 1 91 ? -0.181 -10.613 -3.501 1.00 0.29 91 ALA A CA 1
ATOM 1420 C C . ALA A 1 91 ? -0.915 -11.403 -2.423 1.00 0.29 91 ALA A C 1
ATOM 1421 O O . ALA A 1 91 ? -2.070 -11.788 -2.600 1.00 0.30 91 ALA A O 1
ATOM 1428 N N . ASN A 1 92 ? -0.235 -11.639 -1.307 1.00 0.30 92 ASN A N 1
ATOM 1429 C CA . ASN A 1 92 ? -0.827 -12.383 -0.205 1.00 0.32 92 ASN A CA 1
ATOM 1430 C C . ASN A 1 92 ? -1.708 -11.474 0.643 1.00 0.29 92 ASN A C 1
ATOM 1431 O O . ASN A 1 92 ? -2.731 -11.903 1.177 1.00 0.29 92 ASN A O 1
ATOM 1442 N N . GLN A 1 93 ? -1.297 -10.218 0.768 1.00 0.28 93 GLN A N 1
ATOM 1443 C CA . GLN A 1 93 ? -2.046 -9.254 1.558 1.00 0.29 93 GLN A CA 1
ATOM 1444 C C . GLN A 1 93 ? -3.245 -8.727 0.776 1.00 0.26 93 GLN A C 1
ATOM 1445 O O . GLN A 1 93 ? -4.290 -8.426 1.355 1.00 0.28 93 GLN A O 1
ATOM 1459 N N . LEU A 1 94 ? -3.092 -8.616 -0.539 1.00 0.26 94 LEU A N 1
ATOM 1460 C CA . LEU A 1 94 ? -4.175 -8.124 -1.381 1.00 0.28 94 LEU A CA 1
ATOM 1461 C C . LEU A 1 94 ? -5.448 -8.921 -1.120 1.00 0.27 94 LEU A C 1
ATOM 1462 O O . LEU A 1 94 ? -6.462 -8.369 -0.693 1.00 0.30 94 LEU A O 1
ATOM 1478 N N . PRO A 1 95 ? -5.403 -10.205 -1.355 1.00 0.27 95 PRO A N 1
ATOM 1479 C CA . PRO A 1 95 ? -6.565 -11.103 -1.133 1.00 0.30 95 PRO A CA 1
ATOM 1480 C C . PRO A 1 95 ? -7.204 -10.854 0.228 1.00 0.29 95 PRO A C 1
ATOM 1481 O O . PRO A 1 95 ? -8.427 -10.822 0.358 1.00 0.33 95 PRO A O 1
ATOM 1492 N N . GLN A 1 96 ? -6.360 -10.669 1.239 1.00 0.28 96 GLN A N 1
ATOM 1493 C CA . GLN A 1 96 ? -6.845 -10.413 2.588 1.00 0.34 96 GLN A CA 1
ATOM 1494 C C . GLN A 1 96 ? -7.567 -9.073 2.636 1.00 0.34 96 GLN A C 1
ATOM 1495 O O . GLN A 1 96 ? -8.518 -8.894 3.396 1.00 0.41 96 GLN A O 1
ATOM 1509 N N . TRP A 1 97 ? -7.114 -8.137 1.806 1.00 0.32 97 TRP A N 1
ATOM 1510 C CA . TRP A 1 97 ? -7.731 -6.819 1.750 1.00 0.39 97 TRP A CA 1
ATOM 1511 C C . TRP A 1 97 ? -9.124 -6.937 1.147 1.00 0.43 97 TRP A C 1
ATOM 1512 O O . TRP A 1 97 ? -10.112 -6.512 1.750 1.00 0.54 97 TRP A O 1
ATOM 1533 N N . LEU A 1 98 ? -9.202 -7.544 -0.033 1.00 0.41 98 LEU A N 1
ATOM 1534 C CA . LEU A 1 98 ? -10.481 -7.743 -0.690 1.00 0.48 98 L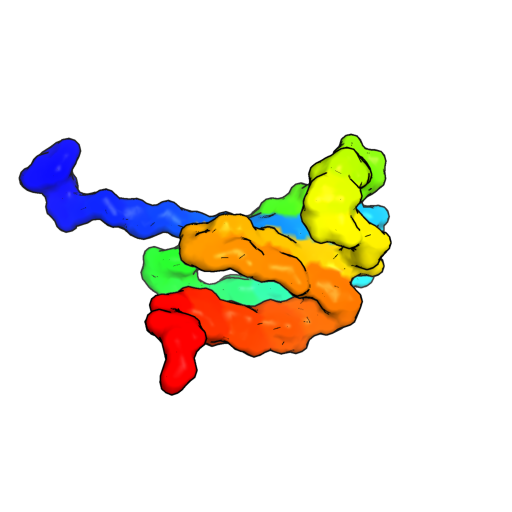EU A CA 1
ATOM 1535 C C . LEU A 1 98 ? -11.354 -8.639 0.176 1.00 0.52 98 LEU A C 1
ATOM 1536 O O . LEU A 1 98 ? -12.565 -8.439 0.284 1.00 0.62 98 LEU A O 1
ATOM 1552 N N . VAL A 1 99 ? -10.715 -9.624 0.802 1.00 0.52 99 VAL A N 1
ATOM 1553 C CA . VAL A 1 99 ? -11.418 -10.552 1.675 1.00 0.62 99 VA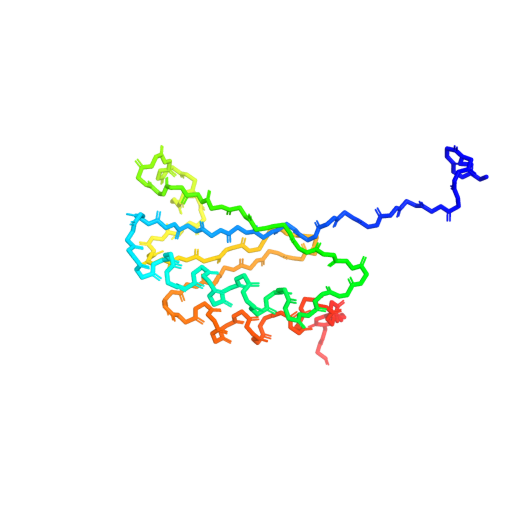L A CA 1
ATOM 1554 C C . VAL A 1 99 ? -11.773 -9.860 2.984 1.00 0.75 99 VAL A C 1
ATOM 1555 O O . VAL A 1 99 ? -12.360 -10.462 3.883 1.00 1.06 99 VAL A O 1
ATOM 1568 N N . GLN A 1 100 ? -11.412 -8.582 3.076 1.00 0.82 100 GLN A N 1
ATOM 1569 C CA . GLN A 1 100 ? -11.696 -7.801 4.272 1.00 1.01 100 GLN A CA 1
ATOM 1570 C C . GLN A 1 100 ? -12.606 -8.585 5.208 1.00 1.56 100 GLN A C 1
ATOM 1571 O O . GLN A 1 100 ? -13.543 -8.031 5.785 1.00 2.01 100 GLN A O 1
ATOM 1585 N N . GLN A 1 101 ? -12.335 -9.878 5.343 1.00 2.00 101 GLN A N 1
ATOM 1586 C CA . GLN A 1 101 ? -13.149 -10.732 6.199 1.00 2.63 101 GLN A CA 1
ATOM 1587 C C . GLN A 1 101 ? -12.825 -10.508 7.669 1.00 2.99 101 GLN A C 1
ATOM 1588 O O . GLN A 1 101 ? -11.698 -10.166 8.028 1.00 3.63 101 GLN A O 1
ATOM 1602 N N . GLU A 1 102 ? -13.824 -10.717 8.513 1.00 3.21 102 GLU A N 1
ATOM 1603 C CA . GLU A 1 102 ? -13.644 -10.551 9.944 1.00 4.04 102 GLU A CA 1
ATOM 1604 C C . GLU A 1 102 ? -12.290 -11.102 10.376 1.00 4.54 102 GLU A C 1
ATOM 1605 O O . GLU A 1 102 ? -12.214 -11.972 11.245 1.00 4.94 102 GLU A O 1
ATOM 1617 N N . GLY A 1 103 ? -11.221 -10.603 9.762 1.00 4.97 103 GLY A N 1
ATOM 1618 C CA . GLY A 1 103 ? -9.883 -11.077 10.102 1.00 5.82 103 GLY A CA 1
ATOM 1619 C C . GLY A 1 103 ? -9.955 -11.997 11.314 1.00 5.90 103 GLY A C 1
ATOM 1620 O O . GLY A 1 103 ? -8.937 -12.473 11.818 1.00 5.96 103 GLY A O 1
ATOM 1624 N N . ILE A 1 104 ? -11.172 -12.240 11.775 1.00 6.26 104 ILE A N 1
ATOM 1625 C CA . ILE A 1 104 ? -11.386 -13.102 12.922 1.00 6.66 104 ILE A CA 1
ATOM 1626 C C . ILE A 1 104 ? -10.880 -14.522 12.655 1.00 7.13 104 ILE A C 1
ATOM 1627 O O . ILE A 1 104 ? -10.735 -14.940 11.503 1.00 7.46 104 ILE A O 1
ATOM 1643 N N . PHE A 1 105 ? -10.627 -15.254 13.740 1.00 7.48 105 PHE A N 1
ATOM 1644 C CA . PHE A 1 105 ? -10.152 -16.635 13.651 1.00 8.21 105 PHE A CA 1
ATOM 1645 C C . PHE A 1 105 ? -11.344 -17.590 13.672 1.00 8.77 105 PHE A C 1
ATOM 1646 O O . PHE A 1 105 ? -11.525 -18.312 12.702 1.00 8.95 105 PHE A O 1
#

InterPro domains:
  IPR003594 Histidine kinase/HSP90-like ATPase domain [PF02518] (272-380)
  IPR003594 Histidine kinase/HSP90-like ATPase domain [SM00387] (271-382)
  IPR003661 Signal transduction histidine kinase, dimerisation/phosphoacceptor domain [PF00512] (153-222)
  IPR003661 Signal transduction histidine kinase, dimerisation/phosphoacceptor domain [SM00388] (151-225)
  IPR003661 Signal transduction histidine kinase, dimerisation/phosphoacceptor domain [cd00082] (152-221)
  IPR004358 Signal transduction histidine kinase-related protein, C-terminal [PR00344] (309-323)
  IPR004358 Signal transduction histidine kinase-related protein, C-terminal [PR00344] (342-360)
  IPR004358 Signal transduction histidine kinase-related protein, C-terminal [PR00344] (366-379)
  IPR005467 Histidine kinase domain [PS50109] (158-382)
  IPR011649 KaiB domain [PF07689] (18-98)
  IPR011649 KaiB domain [SM01248] (17-98)
  IPR011649 KaiB domain [cd02978] (19-84)
  IPR023527 Adaptive-response sensory-kinase SasA [MF_01837] (8-382)
  IPR023527 Adaptive-response sensory-kinase SasA [NF006800] (5-384)
  IPR036097 Signal transduction histidine kinase, dimerisation/phosphoacceptor domain superfamily [SSF47384] (137-223)
  IPR036249 Thioredoxin-like superfamily [SSF52833] (5-102)
  IPR036890 Histidine kinase/HSP90-like ATPase superfamily [G3DSA:3.30.565.10] (232-384)
  IPR036890 Histidine kinase/HSP90-like ATPase superfamily [SSF55874] (215-382)

Secondary structure (DSSP, 8-state):
-GGGSS--PPP-EEEEEEE-S-HHHHHHHHHHHHHHHHH--SS-EEEEEEETTT-HHHHHHTT--SSSEEEEEESSS-EEEESS-HHHHHHHHHHHHHT------

GO terms:
  GO:0000155 phosphorelay sensor kinase activity (F, IMP)
  GO:0097167 circadian regulation of translation (P, IMP)
  GO:0007623 circadian rhythm (P, IMP)
  GO:0005515 protein binding (F, IPI)

Solvent-accessible surface area: 7036 Å² total; per-residue (Å²): 75,65,114,135,49,118,135,93,149,65,135,67,15,86,1,40,0,1,3,50,83,87,107,68,0,106,107,6,13,98,128,0,90,90,46,11,70,81,42,124,54,138,58,87,32,46,36,114,65,22,46,22,80,106,63,76,150,42,11,126,172,60,205,6,127,81,47,0,0,0,2,5,57,5,58,54,88,127,50,63,2,18,36,120,50,0,19,96,58,0,44,97,25,12,59,100,8,80,69,106,129,126,78,126,246